Protein AF-A0A673XRC4-F1 (afdb_monomer_lite)

pLDDT: mean 86.15, std 13.3, range [41.06, 96.88]

Sequence (70 aa):
MSGQTVPMKEPVCLIENDSDGKLRVVRSALDILDQIDQHVVVVSVVGLYRTGKSYLMNKLAGERKGKHIH

Organism: Salmo trutta (NCBI:txid8032)

Structure (mmCIF, N/CA/C/O backbone):
data_AF-A0A673XRC4-F1
#
_entry.id   AF-A0A673XRC4-F1
#
loop_
_atom_site.group_PDB
_atom_site.id
_atom_site.type_symbol
_atom_site.label_atom_id
_atom_site.label_alt_id
_atom_site.label_comp_id
_atom_site.label_asym_id
_atom_site.label_entity_id
_atom_site.label_seq_id
_atom_site.pdbx_PDB_ins_code
_atom_site.Cartn_x
_atom_site.Cartn_y
_atom_site.Cartn_z
_atom_site.occupancy
_atom_site.B_iso_or_equiv
_atom_site.auth_seq_id
_atom_site.auth_comp_id
_atom_site.auth_asym_id
_atom_site.auth_atom_id
_atom_site.pdbx_PDB_model_num
ATOM 1 N N . MET A 1 1 ? -22.423 3.229 16.347 1.00 41.06 1 MET A N 1
ATOM 2 C CA . MET A 1 1 ? -21.752 2.371 15.348 1.00 41.06 1 MET A CA 1
ATOM 3 C C . MET A 1 1 ? -20.260 2.463 15.617 1.00 41.06 1 MET A C 1
ATOM 5 O O . MET A 1 1 ? -19.641 3.447 15.239 1.00 41.06 1 MET A O 1
ATOM 9 N N . SER A 1 2 ? -19.712 1.541 16.408 1.00 46.97 2 SER A N 1
ATOM 10 C CA . SER A 1 2 ? -18.272 1.499 16.677 1.00 46.97 2 SER A CA 1
ATOM 11 C C . SER A 1 2 ? -17.568 1.066 15.394 1.00 46.97 2 SER A C 1
ATOM 13 O O . SER A 1 2 ? -17.783 -0.059 14.947 1.00 46.97 2 SER A O 1
ATOM 15 N N . GLY A 1 3 ? -16.792 1.957 14.777 1.00 53.16 3 GLY A N 1
ATOM 16 C CA . GLY A 1 3 ? -15.977 1.605 13.616 1.00 53.16 3 GLY A CA 1
ATOM 17 C C . GLY A 1 3 ? -15.030 0.471 13.994 1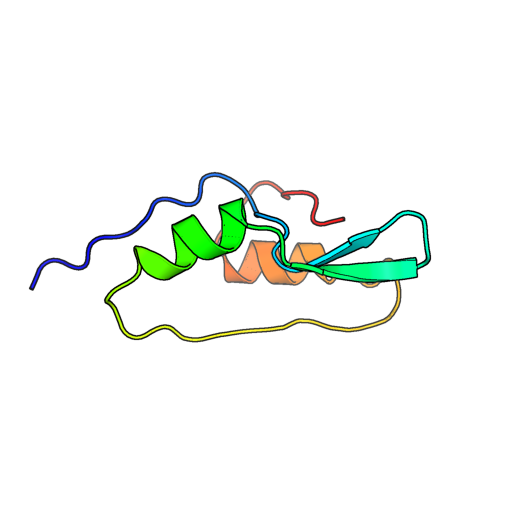.00 53.16 3 GLY A C 1
ATOM 18 O O . GLY A 1 3 ? -14.200 0.640 14.886 1.00 53.16 3 GLY A O 1
ATOM 19 N N . GLN A 1 4 ? -15.189 -0.690 13.362 1.00 55.62 4 GLN A N 1
ATOM 20 C CA . GLN A 1 4 ? -14.178 -1.735 13.420 1.00 55.62 4 GLN A CA 1
ATOM 21 C C . GLN A 1 4 ? -1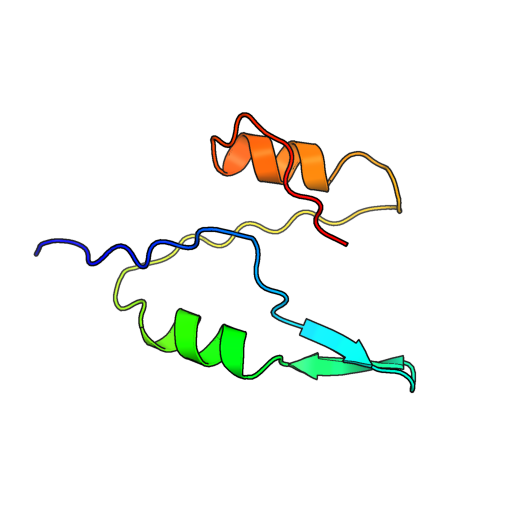2.963 -1.212 12.664 1.00 55.62 4 GLN A C 1
ATOM 23 O O . GLN A 1 4 ? -13.006 -1.030 11.457 1.00 55.62 4 GLN A O 1
ATOM 28 N N . THR A 1 5 ? -11.884 -0.915 13.374 1.00 61.28 5 THR A N 1
ATOM 29 C CA . THR A 1 5 ? -10.607 -0.617 12.739 1.00 61.28 5 THR A CA 1
ATOM 30 C C . THR A 1 5 ? -9.888 -1.940 12.517 1.00 61.28 5 THR A C 1
ATOM 32 O O . THR A 1 5 ? -9.579 -2.636 13.479 1.00 61.28 5 THR A O 1
ATOM 35 N N . VAL A 1 6 ? -9.625 -2.313 11.262 1.00 73.25 6 VAL A N 1
ATOM 36 C CA . VAL A 1 6 ? -8.728 -3.438 10.953 1.00 73.25 6 VAL A CA 1
ATOM 37 C C . VAL A 1 6 ? -7.293 -2.948 11.200 1.00 73.25 6 VAL A C 1
ATOM 39 O O . VAL A 1 6 ? -6.815 -2.083 10.460 1.00 73.25 6 VAL A O 1
ATOM 42 N N . PRO A 1 7 ? -6.588 -3.410 12.254 1.00 73.56 7 PRO A N 1
ATOM 43 C CA . PRO A 1 7 ? -5.267 -2.890 12.578 1.00 73.56 7 PRO A CA 1
ATOM 44 C C . PRO A 1 7 ? -4.232 -3.441 11.590 1.00 73.56 7 PRO A C 1
ATOM 46 O O . PRO A 1 7 ? -3.696 -4.535 11.764 1.00 73.56 7 PRO A O 1
ATOM 49 N N . MET A 1 8 ? -3.914 -2.664 10.556 1.00 81.50 8 MET A N 1
ATOM 50 C CA . MET A 1 8 ? -2.832 -2.980 9.622 1.00 81.50 8 MET A CA 1
ATOM 51 C C . MET A 1 8 ? -1.478 -2.647 10.259 1.00 81.50 8 MET A C 1
ATOM 53 O O . MET A 1 8 ? -1.023 -1.503 10.252 1.00 81.50 8 MET A O 1
ATOM 57 N N . LYS A 1 9 ? -0.827 -3.659 10.847 1.00 80.62 9 LYS A N 1
ATOM 58 C CA . LYS A 1 9 ? 0.473 -3.496 11.522 1.00 80.62 9 LYS A CA 1
ATOM 59 C C . LYS A 1 9 ? 1.594 -3.095 10.568 1.00 80.62 9 LYS A C 1
ATOM 61 O O . LYS A 1 9 ? 2.511 -2.402 10.998 1.00 80.62 9 LYS A O 1
ATOM 66 N N . GLU A 1 10 ? 1.517 -3.487 9.300 1.00 86.44 10 GLU A N 1
ATOM 67 C CA . GLU A 1 10 ? 2.518 -3.231 8.260 1.00 86.44 10 GLU A CA 1
ATOM 68 C C . GLU A 1 10 ? 1.838 -3.020 6.895 1.00 86.44 10 GLU A C 1
ATOM 70 O O . GLU A 1 10 ? 0.668 -3.383 6.745 1.00 86.44 10 GLU A O 1
ATOM 75 N N . PRO A 1 11 ? 2.524 -2.409 5.908 1.00 89.56 11 PRO A N 1
ATOM 76 C CA . PRO A 1 11 ? 1.979 -2.240 4.569 1.00 89.56 11 PRO A CA 1
ATOM 77 C C . PRO A 1 11 ? 1.805 -3.602 3.895 1.00 89.56 11 PRO A C 1
ATOM 79 O O . PRO A 1 11 ? 2.680 -4.461 3.984 1.00 89.56 11 PRO A O 1
ATOM 82 N N . VAL A 1 12 ? 0.697 -3.776 3.181 1.00 91.75 12 VAL A N 1
ATOM 83 C CA . VAL A 1 12 ? 0.394 -4.998 2.430 1.00 91.75 12 VAL A CA 1
ATOM 84 C C . VAL A 1 12 ? 0.462 -4.680 0.940 1.00 91.75 12 VAL A C 1
ATOM 86 O O . VAL A 1 12 ? -0.111 -3.689 0.486 1.00 91.75 12 VAL A O 1
ATOM 89 N N . CYS A 1 13 ? 1.176 -5.505 0.172 1.00 93.12 13 CYS A N 1
ATOM 90 C CA . CYS A 1 13 ? 1.198 -5.384 -1.282 1.00 93.12 13 CYS A CA 1
ATOM 91 C C . CYS A 1 13 ? -0.182 -5.754 -1.842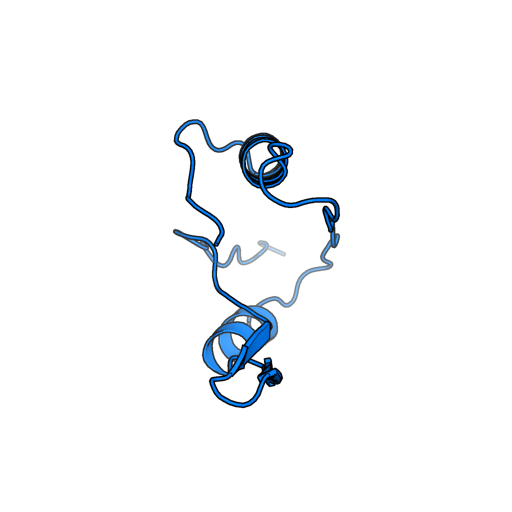 1.00 93.12 13 CYS A C 1
ATOM 93 O O . CYS A 1 13 ? -0.650 -6.862 -1.604 1.00 93.12 13 CYS A O 1
ATOM 95 N N . LEU A 1 14 ? -0.834 -4.832 -2.557 1.00 95.62 14 LEU A N 1
ATOM 96 C CA . LEU A 1 14 ? -2.143 -5.065 -3.183 1.00 95.62 14 LEU A CA 1
ATOM 97 C C . LEU A 1 14 ? -2.005 -5.629 -4.601 1.00 95.62 14 LEU A C 1
ATOM 99 O O . LEU A 1 14 ? -2.721 -6.552 -4.986 1.00 95.62 14 LEU A O 1
ATOM 103 N N . ILE A 1 15 ? -1.086 -5.054 -5.375 1.00 96.06 15 ILE A N 1
ATOM 104 C CA . ILE A 1 15 ? -0.776 -5.455 -6.744 1.00 96.06 15 ILE A CA 1
ATOM 105 C C . ILE A 1 15 ? 0.733 -5.600 -6.829 1.00 96.06 15 ILE A C 1
ATOM 107 O O . ILE A 1 15 ? 1.462 -4.645 -6.558 1.00 96.06 15 ILE A O 1
ATOM 111 N N . GLU A 1 16 ? 1.187 -6.778 -7.223 1.00 95.25 16 GLU A N 1
ATOM 112 C CA . GLU A 1 16 ? 2.593 -7.052 -7.476 1.00 95.25 16 GLU A CA 1
ATOM 113 C C . GLU A 1 16 ? 2.845 -7.196 -8.974 1.00 95.25 16 GLU A C 1
ATOM 115 O O . GLU A 1 16 ? 1.939 -7.493 -9.760 1.00 95.25 16 GLU A O 1
ATOM 120 N N . ASN A 1 17 ? 4.097 -6.980 -9.358 1.00 94.94 17 ASN A N 1
ATOM 121 C CA . ASN A 1 17 ? 4.579 -7.349 -10.672 1.00 94.94 17 ASN A CA 1
ATOM 122 C C . ASN A 1 17 ? 5.193 -8.746 -10.563 1.00 94.94 17 ASN A C 1
ATOM 124 O O . ASN A 1 17 ? 6.147 -8.927 -9.802 1.00 94.94 17 ASN A O 1
ATOM 128 N N . ASP A 1 18 ? 4.619 -9.732 -11.246 1.00 92.00 18 ASP A N 1
ATOM 129 C CA . ASP A 1 18 ? 5.141 -11.092 -11.204 1.00 92.00 18 ASP A CA 1
ATOM 130 C C . ASP A 1 18 ? 6.455 -11.228 -11.995 1.00 92.00 18 ASP A C 1
ATOM 132 O O . ASP A 1 18 ? 6.964 -10.280 -12.601 1.00 92.00 18 ASP A O 1
ATOM 136 N N . SER A 1 19 ? 7.039 -12.426 -11.970 1.00 92.38 19 SER A N 1
ATOM 137 C CA . SER A 1 19 ? 8.288 -12.719 -12.680 1.00 92.38 19 SER A CA 1
ATOM 138 C C . SER A 1 19 ? 8.205 -12.501 -14.193 1.00 92.38 19 SER A C 1
ATOM 140 O O . SER A 1 19 ? 9.238 -12.291 -14.824 1.00 92.38 19 SER A O 1
ATOM 142 N N . ASP A 1 20 ? 7.000 -12.532 -14.765 1.00 94.44 20 ASP A N 1
ATOM 143 C CA . ASP A 1 20 ? 6.752 -12.353 -16.195 1.00 94.44 20 ASP A CA 1
ATOM 144 C C . ASP A 1 20 ? 6.442 -10.889 -16.549 1.00 94.44 20 ASP A C 1
ATOM 146 O O . ASP A 1 20 ? 6.117 -10.582 -17.700 1.00 94.44 20 ASP A O 1
ATOM 150 N N . GLY A 1 21 ? 6.512 -9.970 -15.581 1.00 93.94 21 GLY A N 1
ATOM 151 C CA . GLY A 1 21 ? 6.174 -8.569 -15.801 1.00 93.94 21 GLY A CA 1
ATOM 152 C C . GLY A 1 21 ? 4.664 -8.299 -15.833 1.00 93.94 21 GLY A C 1
ATOM 153 O O . GLY A 1 21 ? 4.248 -7.230 -16.294 1.00 93.94 21 GLY A O 1
ATOM 154 N N . LYS A 1 22 ? 3.828 -9.250 -15.395 1.00 96.62 22 LYS A N 1
ATOM 155 C CA . LYS A 1 22 ? 2.372 -9.097 -15.367 1.00 96.62 22 LYS A CA 1
ATOM 156 C C . LYS A 1 22 ? 1.916 -8.602 -14.004 1.00 96.62 22 LYS A C 1
ATOM 158 O O . LYS A 1 22 ? 2.413 -9.000 -12.953 1.00 96.62 22 LYS A O 1
ATOM 163 N N . LEU A 1 23 ? 0.891 -7.757 -14.030 1.00 96.88 23 LEU A N 1
ATOM 164 C CA . LEU A 1 23 ? 0.239 -7.287 -12.816 1.00 96.88 23 LEU A CA 1
ATOM 165 C C . LEU A 1 23 ? -0.639 -8.394 -12.238 1.00 96.88 23 LEU A C 1
ATOM 167 O O . LEU A 1 23 ? -1.553 -8.886 -12.904 1.00 96.88 23 LEU A O 1
ATOM 171 N N . ARG A 1 24 ? -0.391 -8.740 -10.977 1.00 96.38 24 ARG A N 1
ATOM 172 C CA . ARG A 1 24 ? -1.179 -9.713 -10.223 1.00 96.38 24 ARG A CA 1
ATOM 173 C C . ARG A 1 24 ? -1.719 -9.079 -8.953 1.00 96.38 24 ARG A C 1
ATOM 175 O O . ARG A 1 24 ? -0.989 -8.434 -8.209 1.00 96.38 24 ARG A O 1
ATOM 182 N N . VAL A 1 25 ? -3.003 -9.301 -8.688 1.00 96.25 25 VAL A N 1
ATOM 183 C CA . VAL A 1 25 ? -3.619 -8.914 -7.414 1.00 96.25 25 VAL A CA 1
ATOM 184 C C . VAL A 1 25 ? -3.256 -9.937 -6.342 1.00 96.25 25 VAL A C 1
ATOM 186 O O . VAL A 1 25 ? -3.420 -11.144 -6.539 1.00 96.25 25 VAL A O 1
ATOM 189 N N . VAL A 1 26 ? -2.794 -9.453 -5.194 1.00 95.62 26 VAL 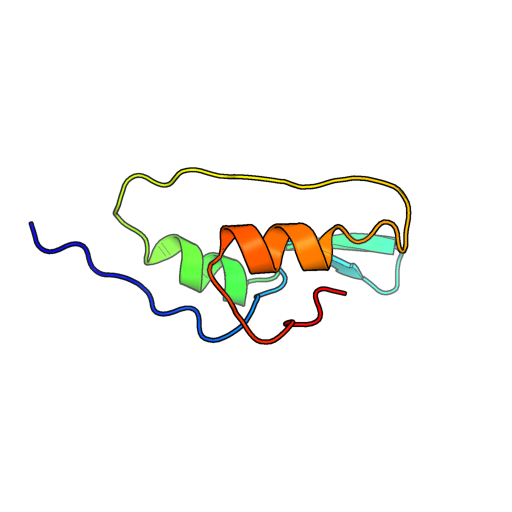A N 1
ATOM 190 C CA . VAL A 1 26 ? -2.454 -10.278 -4.035 1.00 95.62 26 VAL A CA 1
ATOM 191 C C . VAL A 1 26 ? -3.733 -10.584 -3.254 1.00 95.62 26 VAL A C 1
ATOM 193 O O . VAL A 1 26 ? -4.350 -9.692 -2.675 1.00 95.62 26 VAL A O 1
ATOM 196 N N . ARG A 1 27 ? -4.150 -11.857 -3.223 1.00 94.88 27 ARG A N 1
ATOM 197 C CA . ARG A 1 27 ? -5.433 -12.268 -2.614 1.00 94.88 27 ARG A CA 1
ATOM 198 C C . ARG A 1 27 ? -5.548 -11.916 -1.130 1.00 94.88 27 ARG A C 1
ATOM 200 O O . ARG A 1 27 ? -6.583 -11.412 -0.723 1.00 94.88 27 ARG A O 1
ATOM 207 N N . SER A 1 28 ? -4.474 -12.074 -0.357 1.00 92.44 28 SER A N 1
ATOM 208 C CA . SER A 1 28 ? -4.482 -11.726 1.071 1.00 92.44 28 SER A CA 1
ATOM 209 C C . SER A 1 28 ? -4.723 -10.236 1.334 1.00 92.44 28 SER A C 1
ATOM 211 O O . SER A 1 28 ? -5.214 -9.877 2.399 1.00 92.44 28 SER A O 1
ATOM 213 N N . ALA A 1 29 ? -4.410 -9.357 0.376 1.00 93.88 29 ALA A N 1
ATOM 214 C CA . ALA A 1 29 ? -4.747 -7.942 0.472 1.00 93.88 29 ALA A CA 1
ATOM 215 C C . ALA A 1 29 ? -6.249 -7.701 0.257 1.00 93.88 29 ALA A C 1
ATOM 217 O O . ALA A 1 29 ? -6.825 -6.848 0.927 1.00 93.88 29 ALA A O 1
ATOM 218 N N . LEU A 1 30 ? -6.889 -8.467 -0.636 1.00 94.62 30 LEU A N 1
ATOM 219 C CA . LEU A 1 30 ? -8.338 -8.399 -0.848 1.00 94.62 30 LEU A CA 1
ATOM 220 C C . LEU A 1 30 ? -9.105 -8.865 0.389 1.00 94.62 30 LEU A C 1
ATOM 222 O O . LEU A 1 30 ? -10.051 -8.194 0.778 1.00 94.62 30 LEU A O 1
ATOM 226 N N . ASP A 1 31 ? -8.650 -9.935 1.044 1.00 93.38 31 ASP A N 1
ATOM 227 C CA . ASP A 1 31 ? -9.283 -10.448 2.267 1.00 93.38 31 ASP A CA 1
ATOM 228 C C . ASP A 1 31 ? -9.294 -9.399 3.394 1.00 93.38 31 ASP A C 1
ATOM 230 O O . ASP A 1 31 ? -10.208 -9.367 4.214 1.00 93.38 31 ASP A O 1
ATOM 234 N N . ILE A 1 32 ? -8.281 -8.526 3.449 1.00 92.19 32 ILE A N 1
ATOM 235 C CA . ILE A 1 32 ? -8.229 -7.402 4.397 1.00 92.19 32 ILE A CA 1
ATOM 236 C C . ILE A 1 32 ? -9.219 -6.309 3.994 1.00 92.19 32 ILE A C 1
ATOM 238 O O . ILE A 1 32 ? -9.900 -5.766 4.859 1.00 92.19 32 ILE A O 1
ATOM 242 N N . LEU A 1 33 ? -9.290 -5.973 2.703 1.00 92.75 33 LEU A N 1
ATOM 243 C CA . LEU A 1 33 ? -10.199 -4.941 2.199 1.00 92.75 33 LEU A CA 1
ATOM 244 C C . LEU A 1 33 ? -11.673 -5.339 2.356 1.00 92.75 33 LEU A C 1
ATOM 246 O O . LEU A 1 33 ? -12.484 -4.476 2.674 1.00 92.75 33 LEU A O 1
ATOM 250 N N . ASP A 1 34 ? -12.002 -6.622 2.193 1.00 93.44 34 ASP A N 1
ATOM 251 C CA . ASP A 1 34 ? -13.362 -7.165 2.349 1.00 93.44 34 ASP A CA 1
ATOM 252 C C . ASP A 1 34 ? -13.888 -7.044 3.791 1.00 93.44 34 ASP A C 1
ATOM 254 O O . ASP A 1 34 ? -15.088 -6.968 4.019 1.00 93.44 34 ASP A O 1
ATOM 258 N N . GLN A 1 35 ? -12.988 -6.952 4.777 1.00 92.69 35 GLN A N 1
ATOM 259 C CA . GLN A 1 35 ? -13.337 -6.752 6.189 1.00 92.69 35 GLN A CA 1
ATOM 260 C C . GLN A 1 35 ? -13.605 -5.277 6.554 1.00 92.69 35 GLN A C 1
ATOM 262 O O . GLN A 1 35 ? -13.913 -4.978 7.710 1.00 92.69 35 GLN A O 1
ATOM 267 N N . ILE A 1 36 ? -13.439 -4.330 5.622 1.00 91.00 36 ILE A N 1
ATOM 268 C CA . ILE A 1 36 ? -13.603 -2.894 5.888 1.00 91.00 36 ILE A CA 1
ATOM 269 C C . ILE A 1 36 ? -14.997 -2.438 5.445 1.00 91.00 36 ILE A C 1
ATOM 271 O O . ILE A 1 36 ? -15.203 -2.011 4.313 1.00 91.00 36 ILE A O 1
ATOM 275 N N . ASP A 1 37 ? -15.944 -2.443 6.382 1.00 90.69 37 ASP A N 1
ATOM 276 C CA . ASP A 1 37 ? -17.330 -2.008 6.131 1.00 90.69 37 ASP A CA 1
ATOM 277 C C . ASP A 1 37 ? -17.532 -0.481 6.174 1.00 90.69 37 ASP A C 1
ATOM 279 O O . ASP A 1 37 ? -18.630 0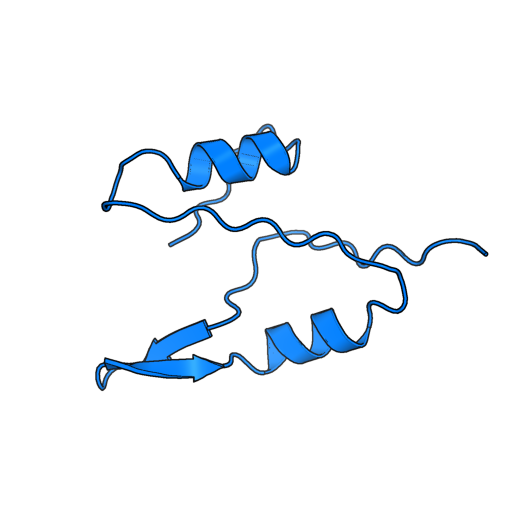.029 5.940 1.00 90.69 37 ASP A O 1
ATOM 283 N N . GLN A 1 38 ? -16.505 0.282 6.555 1.00 90.81 38 GLN A N 1
ATOM 284 C CA . GLN A 1 38 ? -16.614 1.731 6.733 1.00 90.81 38 GLN A CA 1
ATOM 285 C C . GLN A 1 38 ? -16.270 2.481 5.443 1.00 90.81 38 GLN A C 1
ATOM 287 O O . GLN A 1 38 ? -15.509 2.006 4.606 1.00 90.81 38 GLN A O 1
ATOM 292 N N . HIS A 1 39 ? -16.774 3.710 5.303 1.00 92.81 39 HIS A N 1
ATOM 293 C CA . HIS A 1 39 ? -16.349 4.589 4.214 1.00 92.81 39 HIS A CA 1
ATOM 294 C C . HIS A 1 39 ? -14.846 4.877 4.303 1.00 92.81 39 H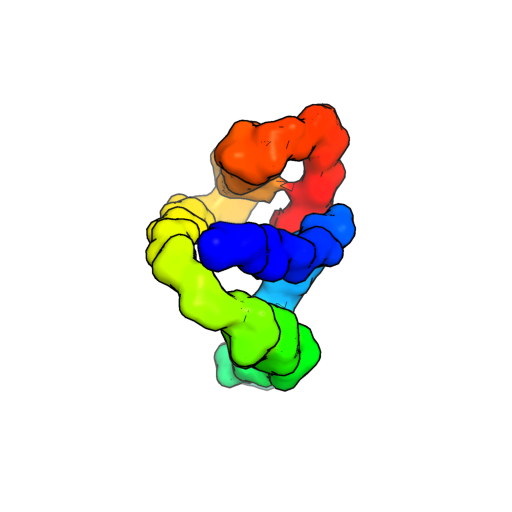IS A C 1
ATOM 296 O O . HIS A 1 39 ? -14.359 5.375 5.319 1.00 92.81 39 HIS A O 1
ATOM 302 N N . VAL A 1 40 ? -14.127 4.602 3.214 1.00 91.50 40 VAL A N 1
ATOM 303 C CA . VAL A 1 40 ? -12.677 4.797 3.117 1.00 91.50 40 VAL A CA 1
ATOM 304 C C . VAL A 1 40 ? -12.325 5.998 2.246 1.00 91.50 40 VAL A C 1
ATOM 306 O O . VAL A 1 40 ? -13.011 6.316 1.276 1.00 91.50 40 VAL A O 1
ATOM 309 N N . VAL A 1 41 ? -11.206 6.641 2.572 1.00 94.19 41 VAL A N 1
ATOM 310 C CA . VAL A 1 41 ? -10.554 7.636 1.716 1.00 94.19 41 VAL A CA 1
ATOM 311 C C . VAL A 1 41 ? -9.280 7.010 1.166 1.00 94.19 41 VAL A C 1
ATOM 313 O O . VAL A 1 41 ? -8.436 6.549 1.931 1.00 94.19 41 VAL A O 1
ATOM 316 N N . VAL A 1 42 ? -9.135 6.996 -0.159 1.00 93.88 42 VAL A N 1
ATOM 317 C CA . VAL A 1 42 ? -7.980 6.398 -0.837 1.00 93.88 42 VAL A CA 1
ATOM 318 C C . VAL A 1 42 ? -7.016 7.495 -1.273 1.00 93.88 42 VAL A C 1
ATOM 320 O O . VAL A 1 42 ? -7.400 8.434 -1.967 1.00 93.88 42 VAL A O 1
ATOM 323 N N . VAL A 1 43 ? -5.747 7.358 -0.889 1.00 93.69 43 VAL A N 1
ATOM 324 C CA . VAL A 1 43 ? -4.657 8.255 -1.292 1.00 93.69 43 VAL A CA 1
ATOM 325 C C . VAL A 1 43 ? -3.579 7.428 -1.985 1.00 93.69 43 VAL A C 1
ATOM 327 O O . VAL A 1 43 ? -3.160 6.397 -1.466 1.00 93.69 43 VAL A O 1
ATOM 330 N N . SER A 1 44 ? -3.116 7.889 -3.148 1.00 94.12 44 SER A N 1
ATOM 331 C CA . SER A 1 44 ? -2.023 7.266 -3.901 1.00 94.12 44 SER A CA 1
ATOM 332 C C . SER A 1 44 ? -0.910 8.276 -4.161 1.00 94.12 44 SER A C 1
ATOM 334 O O . SER A 1 44 ? -1.173 9.447 -4.437 1.00 94.12 44 SER A O 1
ATOM 336 N N . VAL A 1 45 ? 0.341 7.820 -4.073 1.00 93.25 45 VAL A N 1
ATOM 337 C CA . VAL A 1 45 ? 1.542 8.624 -4.329 1.00 93.25 45 VAL A CA 1
ATOM 338 C C . VAL A 1 45 ? 2.374 7.929 -5.402 1.00 93.25 45 VAL A C 1
ATOM 340 O O . VAL A 1 45 ? 2.914 6.846 -5.180 1.00 93.25 45 VAL A O 1
ATOM 343 N N . VAL A 1 46 ? 2.522 8.576 -6.558 1.00 93.69 46 VAL A N 1
ATOM 344 C CA . VAL A 1 46 ? 3.261 8.056 -7.719 1.00 93.69 46 VAL A CA 1
ATOM 345 C C . VAL A 1 46 ? 4.413 8.982 -8.107 1.00 93.69 46 VAL A C 1
ATOM 347 O O . VAL A 1 46 ? 4.411 10.168 -7.787 1.00 93.69 46 VAL A O 1
ATOM 350 N N . GLY A 1 47 ? 5.433 8.439 -8.771 1.00 93.56 47 GLY A N 1
ATOM 351 C CA . GLY A 1 47 ? 6.606 9.202 -9.209 1.00 93.56 47 GLY A CA 1
ATOM 352 C C . GLY A 1 47 ? 7.870 8.352 -9.320 1.00 93.56 47 GLY A C 1
ATOM 353 O O . GLY A 1 47 ? 7.884 7.181 -8.928 1.00 93.56 47 GLY A O 1
ATOM 354 N N . LEU A 1 48 ? 8.948 8.959 -9.824 1.00 94.62 48 LEU A N 1
ATOM 355 C CA . LEU A 1 48 ? 10.221 8.284 -10.110 1.00 94.62 48 LEU A CA 1
ATOM 356 C C . LEU A 1 48 ? 10.782 7.516 -8.902 1.00 94.62 48 LEU A C 1
ATOM 358 O O . LEU A 1 48 ? 10.513 7.838 -7.742 1.00 94.62 48 LEU A O 1
ATOM 362 N N . TYR A 1 49 ? 11.554 6.461 -9.161 1.00 88.69 49 TYR A N 1
ATOM 363 C CA . TYR A 1 49 ? 12.187 5.671 -8.105 1.00 88.69 49 TYR A CA 1
ATOM 364 C C . TYR A 1 49 ? 13.072 6.562 -7.209 1.00 88.69 49 TYR A C 1
ATOM 366 O O . TYR A 1 49 ? 13.720 7.489 -7.683 1.00 88.69 49 TYR A O 1
ATOM 374 N N . ARG A 1 50 ? 13.072 6.290 -5.896 1.00 87.94 50 ARG A N 1
ATOM 375 C CA . ARG A 1 50 ? 13.862 7.009 -4.870 1.00 87.94 50 ARG A CA 1
ATOM 376 C C . ARG A 1 50 ? 13.555 8.502 -4.662 1.00 87.94 50 ARG A C 1
ATOM 378 O O . ARG A 1 50 ? 14.348 9.188 -4.033 1.00 87.94 50 ARG A O 1
ATOM 385 N N . THR A 1 51 ? 12.378 8.994 -5.047 1.00 92.56 51 THR A N 1
ATOM 386 C CA . THR A 1 51 ? 11.925 10.372 -4.733 1.00 92.56 51 THR A CA 1
ATOM 387 C C . THR A 1 51 ? 11.271 10.541 -3.351 1.00 92.56 51 THR A C 1
ATOM 389 O O . THR A 1 51 ? 10.561 11.510 -3.111 1.00 92.56 51 THR A O 1
ATOM 392 N N . GLY A 1 52 ? 11.458 9.596 -2.422 1.00 92.00 52 GLY A N 1
ATOM 393 C CA . GLY A 1 52 ? 10.904 9.709 -1.063 1.00 92.00 52 GLY A CA 1
ATOM 394 C C . GLY A 1 52 ? 9.391 9.468 -0.949 1.00 92.00 52 GLY A C 1
ATOM 395 O O . GLY A 1 52 ? 8.798 9.800 0.074 1.00 92.00 52 GLY A O 1
ATOM 396 N N . LYS A 1 53 ? 8.753 8.852 -1.953 1.00 94.06 53 LYS A N 1
ATOM 397 C CA . LYS A 1 53 ? 7.315 8.503 -1.916 1.00 94.06 53 LYS A CA 1
ATOM 398 C C . LYS A 1 53 ? 6.922 7.735 -0.649 1.00 94.06 53 LYS A C 1
ATOM 400 O O . LYS A 1 53 ? 5.914 8.041 -0.021 1.00 94.06 53 LYS A O 1
ATOM 405 N N . SER A 1 54 ? 7.757 6.781 -0.239 1.00 90.44 54 SER A N 1
ATOM 406 C CA . SER A 1 54 ? 7.538 5.985 0.969 1.00 90.44 54 SER A CA 1
ATOM 407 C C . SER A 1 54 ? 7.585 6.800 2.255 1.00 90.44 54 SER A C 1
ATOM 409 O O . SER A 1 54 ? 6.797 6.579 3.171 1.00 90.44 54 SER A O 1
ATOM 411 N N . TYR A 1 55 ? 8.478 7.786 2.309 1.00 91.38 55 TYR A N 1
ATOM 412 C CA . TYR A 1 55 ? 8.564 8.723 3.419 1.00 91.38 55 TYR A CA 1
ATOM 413 C C . TYR A 1 55 ? 7.279 9.554 3.548 1.00 91.38 55 TYR A C 1
ATOM 415 O O . TYR A 1 55 ? 6.749 9.685 4.652 1.00 91.38 55 TYR A O 1
ATOM 423 N N . LEU A 1 56 ? 6.735 10.052 2.431 1.00 92.19 56 LEU A N 1
ATOM 424 C CA . LEU A 1 56 ? 5.472 10.793 2.438 1.00 92.19 56 LEU A CA 1
ATOM 425 C C . LEU A 1 56 ? 4.302 9.924 2.925 1.00 92.19 56 LEU A C 1
ATOM 427 O O . LEU A 1 56 ? 3.539 10.367 3.779 1.00 92.19 56 LEU A O 1
ATOM 431 N N . MET A 1 57 ? 4.199 8.680 2.445 1.00 92.12 57 MET A N 1
ATOM 432 C CA . MET A 1 57 ? 3.160 7.741 2.888 1.00 92.12 57 MET A CA 1
ATOM 433 C C . MET A 1 57 ? 3.252 7.424 4.385 1.00 92.12 57 MET A C 1
ATOM 435 O O . MET A 1 57 ? 2.234 7.439 5.069 1.00 92.12 57 MET A O 1
ATOM 439 N N . ASN A 1 58 ? 4.459 7.219 4.925 1.00 91.25 58 ASN A N 1
ATOM 440 C CA . ASN A 1 58 ? 4.648 7.011 6.365 1.00 91.25 58 ASN A CA 1
ATOM 441 C C . ASN A 1 58 ? 4.201 8.236 7.179 1.00 91.25 58 ASN A C 1
ATOM 443 O O . ASN A 1 58 ? 3.540 8.091 8.205 1.00 91.25 58 ASN A O 1
ATOM 447 N N . LYS A 1 59 ? 4.492 9.450 6.692 1.00 91.19 59 LYS A N 1
ATOM 448 C CA . LYS A 1 59 ? 4.047 10.693 7.335 1.00 91.19 59 LYS A CA 1
ATOM 449 C C . LYS A 1 59 ? 2.522 10.843 7.310 1.00 91.19 59 LYS A C 1
ATOM 451 O O . LYS A 1 59 ? 1.955 11.273 8.310 1.00 91.19 59 LYS A O 1
ATOM 456 N N . LEU A 1 60 ? 1.866 10.466 6.209 1.00 91.19 60 LEU A N 1
ATOM 457 C CA . LEU A 1 60 ? 0.401 10.440 6.100 1.00 91.19 60 LEU A CA 1
ATOM 458 C C . LEU A 1 60 ? -0.233 9.402 7.037 1.00 91.19 60 LEU A C 1
ATOM 460 O O . LEU A 1 60 ? -1.260 9.684 7.642 1.00 91.19 60 LEU A O 1
ATOM 464 N N . ALA A 1 61 ? 0.401 8.240 7.207 1.00 88.06 61 ALA A N 1
ATOM 465 C CA . ALA A 1 61 ? -0.034 7.201 8.141 1.00 88.06 61 ALA A CA 1
ATOM 466 C C . ALA A 1 61 ? 0.230 7.545 9.623 1.00 88.06 61 ALA A C 1
ATOM 468 O O . ALA A 1 61 ? -0.129 6.770 10.506 1.00 88.06 61 ALA A O 1
ATOM 469 N N . GLY A 1 62 ? 0.877 8.682 9.917 1.00 89.38 62 GLY A N 1
ATOM 470 C CA . GLY A 1 62 ? 1.273 9.060 11.278 1.00 89.38 62 GLY A CA 1
ATOM 471 C C . GLY A 1 62 ? 2.408 8.205 11.861 1.00 89.38 62 GLY A C 1
ATOM 472 O O . GLY A 1 62 ? 2.668 8.261 13.064 1.00 89.38 62 GLY A O 1
ATOM 473 N N . GLU A 1 63 ? 3.102 7.426 11.030 1.00 84.38 63 GLU A N 1
ATOM 474 C CA . GLU A 1 63 ? 4.150 6.494 11.444 1.00 84.38 63 GLU A CA 1
ATOM 475 C C . GLU A 1 63 ? 5.488 7.213 11.658 1.00 84.38 63 GLU A C 1
ATOM 477 O O . GLU A 1 63 ? 5.995 7.930 10.793 1.00 84.38 63 GLU A O 1
ATOM 482 N N . ARG A 1 64 ? 6.093 7.001 12.834 1.00 72.69 64 ARG A N 1
ATOM 483 C CA . ARG A 1 64 ? 7.389 7.602 13.211 1.00 72.69 64 ARG A CA 1
ATOM 484 C C . ARG A 1 64 ? 8.596 6.789 12.749 1.00 72.69 64 ARG A C 1
ATOM 486 O O . ARG A 1 64 ? 9.683 7.344 12.612 1.00 72.69 64 ARG A O 1
ATOM 493 N N . LYS A 1 65 ? 8.422 5.481 12.541 1.00 72.94 65 LYS A N 1
ATOM 494 C CA . LYS A 1 65 ? 9.449 4.590 11.991 1.00 72.94 65 LYS A CA 1
ATOM 495 C C . LYS A 1 65 ? 9.102 4.303 10.537 1.00 72.94 65 LYS A C 1
ATOM 497 O O . LYS A 1 65 ? 7.963 3.968 10.231 1.00 72.94 65 LYS A O 1
ATOM 502 N N . GLY A 1 66 ? 10.078 4.456 9.645 1.00 66.00 66 GLY A N 1
ATOM 503 C CA . GLY A 1 66 ? 9.861 4.213 8.225 1.00 66.00 66 GLY A CA 1
ATOM 504 C C . GLY A 1 66 ? 9.583 2.737 7.967 1.00 66.00 66 GLY A C 1
ATOM 505 O O . GLY A 1 66 ? 10.461 1.906 8.176 1.00 66.00 66 GLY A O 1
ATOM 506 N N . LYS A 1 67 ? 8.381 2.415 7.490 1.00 70.31 67 LYS A N 1
ATOM 507 C CA . LYS A 1 67 ? 8.108 1.126 6.856 1.00 70.31 67 LYS A CA 1
ATOM 508 C C . LYS A 1 67 ? 8.608 1.211 5.415 1.00 70.31 67 LYS A C 1
ATOM 510 O O . LYS A 1 67 ? 8.316 2.182 4.707 1.00 70.31 67 LYS A O 1
ATOM 515 N N . HIS A 1 68 ? 9.424 0.242 5.008 1.00 65.06 68 HIS A N 1
ATOM 516 C CA . HIS A 1 68 ? 9.880 0.139 3.629 1.00 65.06 68 HIS A CA 1
ATOM 517 C C . HIS A 1 68 ? 8.724 -0.373 2.771 1.00 65.06 68 HIS A C 1
ATOM 519 O O . HIS A 1 68 ? 8.248 -1.487 2.950 1.00 65.06 68 HIS A O 1
ATOM 525 N N . ILE A 1 69 ? 8.267 0.477 1.860 1.00 60.53 69 ILE A N 1
ATOM 526 C CA . ILE A 1 69 ? 7.329 0.134 0.790 1.00 60.53 69 ILE A CA 1
ATOM 527 C C . ILE A 1 69 ? 8.201 -0.027 -0.451 1.00 60.53 69 ILE A C 1
ATOM 529 O O . ILE A 1 69 ? 8.801 0.957 -0.900 1.00 60.53 69 ILE A O 1
ATOM 533 N N . HIS A 1 70 ? 8.372 -1.276 -0.881 1.00 53.59 70 HIS A N 1
ATOM 534 C CA . HIS A 1 70 ? 9.109 -1.651 -2.085 1.00 53.59 70 HIS A CA 1
ATOM 535 C C . HIS A 1 70 ? 8.207 -1.549 -3.310 1.00 53.59 70 HIS A C 1
ATOM 537 O O . HIS A 1 70 ? 7.029 -1.953 -3.194 1.00 53.59 70 HIS A O 1
#

Secondary structure (DSSP, 8-state):
---------S---SEEE-TTS-EEE-HHHHHHHHT--S---------STTSSHHHHHHHHTT-SS-----

Radius of gyration: 14.04 Å; chains: 1; bounding box: 36×24×33 Å

InterPro domains:
  IPR015894 Guanylate-binding protein, N-terminal [PF02263] (21-66)
  IPR027417 P-loop containing nucleoside triphosphate hydrolase [G3DSA:3.40.50.300] (3-70)
  IPR027417 P-loop containing nucleoside triphosphate hydrolase [SSF52540] (8-64)
  IPR030386 GB1/RHD3-type guanine nucleotide-binding (G) domain [PS51715] (37-70)

Foldseek 3Di:
DPQDDPDPPADDDQWDQDPVRDIDGDVVVVVSVVPGPDDDDDDDDDDDPPPCSQVVVCVVVVHPDGHDDD